Protein AF-A0A7J4FL75-F1 (afdb_monomer_lite)

pLDDT: mean 95.36, std 4.47, range [65.38, 98.5]

Foldseek 3Di:
DDWDWDADPVVRWIWTFADDPPHTFIDINNRTPADPPPDHRLRRLVVVLVVVPDDAEEAEAEQCVVNSNVVVSVPPPRYPYYDYHHPDPVD

Structure (mmCIF, N/CA/C/O backbone):
data_AF-A0A7J4FL75-F1
#
_entry.id   AF-A0A7J4FL75-F1
#
loop_
_atom_site.group_PDB
_atom_site.id
_atom_site.type_symbol
_atom_site.label_atom_id
_atom_site.label_alt_id
_atom_site.label_comp_id
_atom_site.label_asym_id
_atom_site.label_entity_id
_atom_site.label_seq_id
_atom_site.pdbx_PDB_ins_code
_atom_site.Cartn_x
_atom_site.Cartn_y
_atom_site.Cartn_z
_atom_site.occupancy
_atom_site.B_iso_or_equiv
_atom_site.auth_seq_id
_atom_site.auth_comp_id
_atom_site.auth_asym_id
_atom_site.auth_atom_id
_atom_site.pdbx_PDB_model_num
ATOM 1 N N . MET A 1 1 ? 21.380 12.183 -4.845 1.00 65.38 1 MET A N 1
ATOM 2 C CA . MET A 1 1 ? 20.283 11.597 -4.036 1.00 65.38 1 MET A CA 1
ATOM 3 C C . MET A 1 1 ? 20.176 10.134 -4.438 1.00 65.38 1 MET A C 1
ATOM 5 O O . MET A 1 1 ? 20.312 9.876 -5.626 1.00 65.38 1 MET A O 1
ATOM 9 N N . VAL A 1 2 ? 20.045 9.201 -3.491 1.00 79.25 2 VAL A N 1
ATOM 10 C CA . VAL A 1 2 ? 20.137 7.755 -3.775 1.00 79.25 2 VAL A CA 1
ATOM 11 C C . VAL A 1 2 ? 18.852 7.264 -4.442 1.00 79.25 2 VAL A C 1
ATOM 13 O O . VAL A 1 2 ? 17.757 7.548 -3.960 1.00 79.25 2 VAL A O 1
ATOM 16 N N . GLU A 1 3 ? 18.994 6.559 -5.559 1.00 89.19 3 GLU A N 1
ATOM 17 C CA . GLU A 1 3 ? 17.897 5.892 -6.258 1.00 89.19 3 GLU A CA 1
ATOM 18 C C . GLU A 1 3 ? 17.719 4.486 -5.665 1.00 89.19 3 GLU A C 1
ATOM 20 O O . GLU A 1 3 ? 18.690 3.738 -5.567 1.00 89.19 3 GLU A O 1
ATOM 25 N N . ILE A 1 4 ? 16.498 4.130 -5.251 1.00 94.69 4 ILE A N 1
ATOM 26 C CA . ILE A 1 4 ? 16.187 2.801 -4.702 1.00 94.69 4 ILE A CA 1
ATOM 27 C C . ILE A 1 4 ? 15.477 2.002 -5.791 1.00 94.69 4 ILE A C 1
ATOM 29 O O . ILE A 1 4 ? 14.331 2.295 -6.141 1.00 94.69 4 ILE A O 1
ATOM 33 N N . LYS A 1 5 ? 16.177 1.013 -6.346 1.00 96.38 5 LYS A N 1
ATOM 34 C CA . LYS A 1 5 ? 15.660 0.117 -7.381 1.00 96.38 5 LYS A CA 1
ATOM 35 C C . LYS A 1 5 ? 16.371 -1.228 -7.342 1.00 96.38 5 LYS A C 1
ATOM 37 O O . LYS A 1 5 ? 17.554 -1.278 -7.009 1.00 96.38 5 LYS A O 1
ATOM 42 N N . PHE A 1 6 ? 15.672 -2.289 -7.712 1.00 96.81 6 PHE A N 1
ATOM 43 C CA . PHE A 1 6 ? 16.247 -3.624 -7.846 1.00 96.81 6 PHE A CA 1
ATOM 44 C C . PHE A 1 6 ? 15.422 -4.468 -8.819 1.00 96.81 6 PHE A C 1
ATOM 46 O O . PHE A 1 6 ? 14.252 -4.189 -9.074 1.00 96.81 6 PHE A O 1
ATOM 53 N N . TYR A 1 7 ? 16.049 -5.499 -9.374 1.00 97.56 7 TYR A N 1
ATOM 54 C CA . TYR A 1 7 ? 15.354 -6.565 -10.083 1.00 97.56 7 TYR A CA 1
ATOM 55 C C . TYR A 1 7 ? 15.259 -7.774 -9.161 1.00 97.56 7 TYR A C 1
ATOM 57 O O . TYR A 1 7 ? 16.243 -8.123 -8.510 1.00 97.56 7 TYR A O 1
ATOM 65 N N . SER A 1 8 ? 14.088 -8.397 -9.100 1.00 97.12 8 SER A N 1
ATOM 66 C CA . SER A 1 8 ? 13.904 -9.641 -8.369 1.00 97.12 8 SER A CA 1
ATOM 67 C C . SER A 1 8 ? 13.947 -10.830 -9.308 1.00 97.12 8 SER A C 1
ATOM 69 O O . SER A 1 8 ? 13.108 -10.972 -10.199 1.00 97.12 8 SER A O 1
ATOM 71 N N . GLU A 1 9 ? 14.880 -11.739 -9.044 1.00 96.75 9 GLU A N 1
ATOM 72 C CA . GLU A 1 9 ? 14.937 -13.036 -9.717 1.00 96.75 9 GLU A CA 1
ATOM 73 C C . GLU A 1 9 ? 13.726 -13.918 -9.369 1.00 96.75 9 GLU A C 1
ATOM 75 O O . GLU A 1 9 ? 13.275 -14.712 -10.197 1.00 96.75 9 GLU A O 1
ATOM 80 N N . LYS A 1 10 ? 13.158 -13.756 -8.164 1.00 95.25 10 LYS A N 1
ATOM 81 C CA . LYS A 1 10 ? 12.020 -14.547 -7.673 1.00 95.25 10 LYS A CA 1
ATOM 82 C C . LYS A 1 10 ? 10.736 -14.183 -8.408 1.00 95.25 10 LYS A C 1
ATOM 84 O O . LYS A 1 10 ? 10.019 -15.065 -8.877 1.00 95.25 10 LYS A O 1
ATOM 89 N N . THR A 1 11 ? 10.431 -12.891 -8.497 1.00 95.12 11 THR A N 1
ATOM 90 C CA . THR A 1 11 ? 9.182 -12.405 -9.101 1.00 95.12 11 THR A CA 1
ATOM 91 C C . THR A 1 11 ? 9.336 -12.065 -10.583 1.00 95.12 11 THR A C 1
ATOM 93 O O . THR A 1 11 ? 8.327 -11.890 -11.269 1.00 95.12 11 THR A O 1
ATOM 96 N N . ARG A 1 12 ? 10.580 -12.018 -11.088 1.00 97.00 12 ARG A N 1
ATOM 97 C CA . ARG A 1 12 ? 10.957 -11.588 -12.44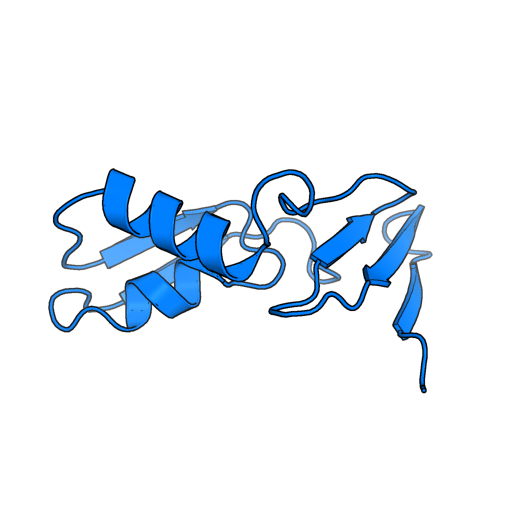6 1.00 97.00 12 ARG A CA 1
ATOM 98 C C . ARG A 1 12 ? 10.455 -10.188 -12.786 1.00 97.00 12 ARG A C 1
ATOM 100 O O . ARG A 1 12 ? 10.034 -9.913 -13.910 1.00 97.00 12 ARG A O 1
ATOM 107 N N . LYS A 1 13 ? 10.466 -9.304 -11.793 1.00 97.44 13 LYS A N 1
ATOM 108 C CA . LYS A 1 13 ? 9.983 -7.929 -11.903 1.00 97.44 13 LYS A CA 1
ATOM 109 C C . LYS A 1 13 ? 11.066 -6.950 -11.485 1.00 97.44 13 LYS A C 1
ATOM 111 O O . LYS A 1 13 ? 11.912 -7.236 -10.641 1.00 97.44 13 LYS A O 1
ATOM 116 N N . PHE A 1 14 ? 11.002 -5.765 -12.076 1.00 97.50 14 PHE A N 1
ATOM 117 C CA . PHE A 1 14 ? 11.831 -4.633 -11.690 1.00 97.50 14 PHE A CA 1
ATOM 118 C C . PHE A 1 14 ? 11.050 -3.696 -10.770 1.00 97.50 14 PHE A C 1
ATOM 120 O O . PHE A 1 14 ? 9.967 -3.248 -11.142 1.00 97.50 14 PHE A O 1
ATOM 127 N N . TYR A 1 15 ? 11.600 -3.376 -9.605 1.00 97.56 15 TYR A N 1
ATOM 128 C CA . TYR A 1 15 ? 10.990 -2.495 -8.614 1.00 97.56 15 TYR A CA 1
ATOM 129 C C . TYR A 1 15 ? 11.780 -1.201 -8.533 1.00 97.56 15 TYR A C 1
ATOM 131 O O . TYR A 1 15 ? 13.013 -1.203 -8.497 1.00 97.56 15 TYR A O 1
ATOM 139 N N . ARG A 1 16 ? 11.066 -0.080 -8.473 1.00 96.88 16 ARG A N 1
ATOM 140 C CA . ARG A 1 16 ? 11.671 1.238 -8.297 1.00 96.88 16 ARG A CA 1
ATOM 141 C C . ARG A 1 16 ? 10.812 2.091 -7.382 1.00 96.8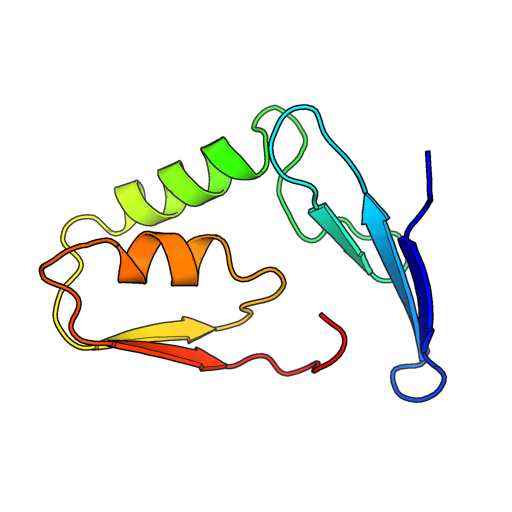8 16 ARG A C 1
ATOM 143 O O . ARG A 1 16 ? 9.631 2.302 -7.650 1.00 96.88 16 ARG A O 1
ATOM 150 N N . LEU A 1 17 ? 11.421 2.630 -6.330 1.00 96.69 17 LEU A N 1
ATOM 151 C CA . LEU A 1 17 ? 10.776 3.617 -5.474 1.00 96.69 17 LEU A CA 1
ATOM 152 C C . LEU A 1 17 ? 11.018 5.012 -6.054 1.00 96.69 17 LEU A C 1
ATOM 154 O O . LEU A 1 17 ? 12.142 5.518 -6.059 1.00 96.69 17 LEU A O 1
ATOM 158 N N . VAL A 1 18 ? 9.958 5.645 -6.549 1.00 95.62 18 VAL A N 1
ATOM 159 C CA . VAL A 1 18 ? 10.044 6.942 -7.221 1.00 95.62 18 VAL A CA 1
ATOM 160 C C . VAL A 1 18 ? 9.659 8.054 -6.257 1.00 95.62 18 VAL A C 1
ATOM 162 O O . VAL A 1 18 ? 8.537 8.115 -5.751 1.00 95.62 18 VAL A O 1
ATOM 165 N N . LYS A 1 19 ? 10.594 8.974 -6.011 1.00 94.50 19 LYS A N 1
ATOM 166 C CA . LYS A 1 19 ? 10.364 10.146 -5.164 1.00 94.50 19 LYS A CA 1
ATOM 167 C C . LYS A 1 19 ? 9.375 11.114 -5.823 1.00 94.50 19 LYS A C 1
ATOM 169 O O . LYS A 1 19 ? 9.487 11.421 -7.006 1.00 94.50 19 LYS A O 1
ATOM 174 N N . THR A 1 20 ? 8.473 11.675 -5.022 1.00 93.06 20 THR A N 1
ATOM 175 C CA . THR A 1 20 ? 7.620 12.809 -5.409 1.00 93.06 20 THR A CA 1
ATOM 176 C C . THR A 1 20 ? 7.845 13.998 -4.465 1.00 93.06 20 THR A C 1
ATOM 178 O O . THR A 1 20 ? 8.732 13.968 -3.608 1.00 93.06 20 THR A O 1
ATOM 181 N N . LYS A 1 21 ? 7.044 15.063 -4.609 1.00 92.75 21 LYS A N 1
ATOM 182 C CA . LYS A 1 21 ? 7.029 16.183 -3.655 1.00 92.75 21 LYS A CA 1
ATOM 183 C C . LYS A 1 21 ? 6.440 15.802 -2.288 1.00 92.75 21 LYS A C 1
ATOM 185 O O . LYS A 1 21 ? 6.746 16.478 -1.312 1.00 92.75 21 LYS A O 1
ATOM 190 N N . THR A 1 22 ? 5.597 14.769 -2.214 1.00 95.62 22 THR A N 1
ATOM 191 C CA . THR A 1 22 ? 4.925 14.336 -0.979 1.00 95.62 22 THR A CA 1
ATOM 192 C C . THR A 1 22 ? 5.438 12.969 -0.529 1.00 95.62 22 THR A C 1
ATOM 194 O O . THR A 1 22 ? 6.493 12.887 0.094 1.00 95.62 22 THR A O 1
ATOM 197 N N . TRP A 1 23 ? 4.709 11.897 -0.826 1.00 96.50 23 TRP A N 1
ATOM 198 C CA . TRP A 1 23 ? 5.105 10.517 -0.562 1.00 96.50 23 TRP A CA 1
ATOM 199 C C . TRP A 1 23 ? 5.554 9.856 -1.867 1.00 96.50 23 TRP A C 1
ATOM 201 O O . TRP A 1 23 ? 5.010 10.187 -2.926 1.00 96.50 23 TRP A O 1
ATOM 211 N N . PRO A 1 24 ? 6.575 8.982 -1.840 1.00 96.00 24 PRO A N 1
ATOM 212 C CA . PRO A 1 24 ? 6.997 8.277 -3.041 1.00 96.00 24 PRO A CA 1
ATOM 213 C C . PRO A 1 24 ? 5.881 7.364 -3.566 1.00 96.00 24 PRO A C 1
ATOM 215 O O . PRO A 1 24 ? 4.885 7.116 -2.894 1.00 96.00 24 PRO A O 1
ATOM 218 N N . TYR A 1 25 ? 6.050 6.854 -4.779 1.00 95.69 25 TYR A N 1
ATOM 219 C CA . TYR A 1 25 ? 5.246 5.741 -5.267 1.00 95.69 25 TYR A CA 1
ATOM 220 C C . TYR A 1 25 ? 6.141 4.580 -5.670 1.00 95.69 25 TYR A C 1
ATOM 222 O O . TYR A 1 25 ? 7.291 4.772 -6.068 1.00 95.69 25 TYR A O 1
ATOM 230 N N . LEU A 1 26 ? 5.590 3.374 -5.581 1.00 96.44 26 LEU A N 1
ATOM 231 C CA . LEU A 1 26 ? 6.216 2.179 -6.122 1.00 96.44 26 LEU A CA 1
ATOM 232 C C . LEU A 1 26 ? 5.900 2.054 -7.612 1.00 96.44 26 LEU A C 1
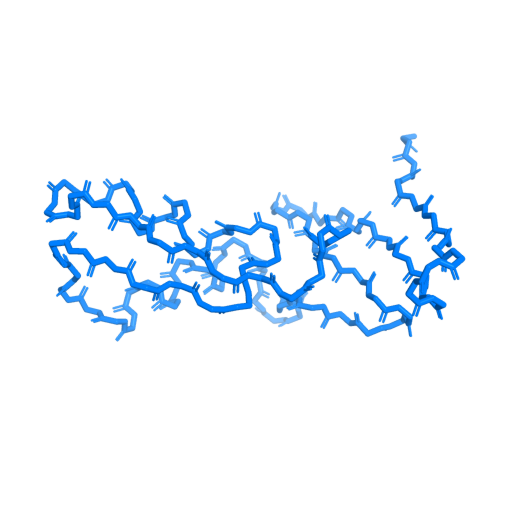ATOM 234 O O . LEU A 1 26 ? 4.751 2.226 -8.030 1.00 96.44 26 LEU A O 1
ATOM 238 N N . GLU A 1 27 ? 6.918 1.742 -8.399 1.00 96.69 27 GLU A N 1
ATOM 239 C CA . GLU A 1 27 ? 6.786 1.286 -9.773 1.00 96.69 27 GLU A CA 1
ATOM 240 C C . GLU A 1 27 ? 7.206 -0.181 -9.862 1.00 96.69 27 GLU A C 1
ATOM 242 O O . GLU A 1 27 ? 8.260 -0.552 -9.342 1.00 96.69 27 GLU A O 1
ATOM 247 N N . ILE A 1 28 ? 6.389 -0.994 -10.534 1.00 97.19 28 ILE A N 1
ATOM 248 C CA . ILE A 1 28 ? 6.655 -2.412 -10.781 1.00 97.19 28 ILE A CA 1
ATOM 249 C C . ILE A 1 28 ? 6.653 -2.630 -12.291 1.00 97.19 28 ILE A C 1
ATOM 251 O O . ILE A 1 28 ? 5.630 -2.473 -12.952 1.00 97.19 28 ILE A O 1
ATOM 255 N N . SER A 1 29 ? 7.809 -2.988 -12.846 1.00 97.19 29 SER A N 1
ATOM 256 C CA . SER A 1 29 ? 8.025 -3.219 -14.282 1.00 97.19 29 SER A CA 1
ATOM 257 C C . SER A 1 29 ? 7.508 -2.072 -15.164 1.00 97.19 29 SER A C 1
ATOM 259 O O . SER A 1 29 ? 6.857 -2.296 -16.179 1.00 97.19 29 SER A O 1
ATOM 261 N N . GLY A 1 30 ? 7.768 -0.828 -14.750 1.00 95.44 30 GLY A N 1
ATOM 262 C CA . GLY A 1 30 ? 7.339 0.380 -15.464 1.00 95.44 30 GLY A CA 1
ATOM 263 C C . GLY A 1 30 ? 5.911 0.849 -15.157 1.00 95.44 30 GLY A C 1
ATOM 264 O O . GLY A 1 30 ? 5.528 1.936 -15.587 1.00 95.44 30 GLY A O 1
ATOM 265 N N . ILE A 1 31 ? 5.123 0.082 -14.395 1.00 95.88 31 ILE A N 1
ATOM 266 C CA . ILE A 1 31 ? 3.747 0.441 -14.031 1.00 95.88 31 ILE A CA 1
ATOM 267 C C . ILE A 1 31 ? 3.720 1.144 -12.676 1.00 95.88 31 ILE A C 1
ATOM 269 O O . ILE A 1 31 ? 4.213 0.620 -11.677 1.00 95.88 31 ILE A O 1
ATOM 273 N N . ARG A 1 32 ? 3.114 2.335 -12.629 1.00 95.12 32 ARG A N 1
ATOM 274 C CA . ARG A 1 32 ? 2.932 3.101 -11.388 1.00 95.12 32 ARG A CA 1
ATOM 275 C C . ARG A 1 32 ? 1.843 2.460 -10.531 1.00 95.12 32 ARG A C 1
ATOM 277 O O . ARG A 1 32 ? 0.701 2.359 -10.968 1.00 95.12 32 ARG A O 1
ATOM 284 N N . MET A 1 33 ? 2.174 2.113 -9.290 1.00 95.44 33 MET A N 1
ATOM 285 C CA . MET A 1 33 ? 1.232 1.470 -8.363 1.00 95.44 33 MET A CA 1
ATOM 286 C C . MET A 1 33 ? 0.397 2.465 -7.551 1.00 95.44 33 MET A C 1
ATOM 288 O O . MET A 1 33 ? -0.614 2.094 -6.967 1.00 95.44 33 MET A O 1
ATOM 292 N N . HIS A 1 34 ? 0.806 3.736 -7.503 1.00 94.62 34 HIS A N 1
ATOM 293 C CA . HIS A 1 34 ? 0.063 4.794 -6.819 1.00 94.62 34 HIS A CA 1
ATOM 294 C C . HIS A 1 34 ? -0.256 5.924 -7.787 1.00 94.62 34 HIS A C 1
ATOM 296 O O . HIS A 1 34 ? 0.495 6.200 -8.728 1.00 94.62 34 HIS A O 1
ATOM 302 N N . ARG A 1 35 ? -1.355 6.629 -7.511 1.00 91.62 35 ARG A N 1
ATOM 303 C CA . ARG A 1 35 ? -1.690 7.848 -8.234 1.00 91.62 35 ARG A CA 1
ATOM 304 C C . ARG A 1 35 ? -0.643 8.917 -7.922 1.00 91.62 35 ARG A C 1
ATOM 306 O O . ARG A 1 35 ? -0.416 9.254 -6.766 1.00 91.62 35 ARG A O 1
ATOM 313 N N . ALA A 1 36 ? 0.007 9.414 -8.966 1.00 87.69 36 ALA A N 1
ATOM 314 C CA . ALA A 1 36 ? 1.017 10.468 -8.878 1.00 87.69 36 ALA A CA 1
ATOM 315 C C . ALA A 1 36 ? 0.807 11.565 -9.935 1.00 87.69 36 ALA A C 1
ATOM 317 O O . ALA A 1 36 ? 1.654 12.439 -10.108 1.00 87.69 36 ALA A O 1
ATOM 318 N N . GLU A 1 37 ? -0.319 11.506 -10.646 1.00 87.62 37 GLU A N 1
ATOM 319 C CA . GLU A 1 37 ? -0.711 12.441 -11.693 1.00 87.62 37 GLU A CA 1
ATOM 320 C C . GLU A 1 37 ? -2.087 13.021 -11.358 1.00 87.62 37 GLU A C 1
ATOM 322 O O . GLU A 1 37 ? -2.998 12.294 -10.939 1.00 87.62 37 GLU A O 1
ATOM 327 N N . ALA A 1 38 ? -2.207 14.347 -11.475 1.00 90.75 38 ALA A N 1
ATOM 328 C CA . ALA A 1 38 ? -3.306 15.190 -10.985 1.00 90.75 38 ALA A CA 1
ATOM 329 C C . ALA A 1 38 ? -3.547 15.166 -9.458 1.00 90.75 38 ALA A C 1
ATOM 331 O O . ALA A 1 38 ? -3.925 16.185 -8.888 1.00 90.75 38 ALA A O 1
ATOM 332 N N . VAL A 1 39 ? -3.302 14.039 -8.787 1.00 93.69 39 VAL A N 1
ATOM 333 C CA . VAL A 1 39 ? -3.374 13.875 -7.331 1.00 93.69 39 VAL A CA 1
ATOM 334 C C . VAL A 1 39 ? -2.118 13.146 -6.878 1.00 93.69 39 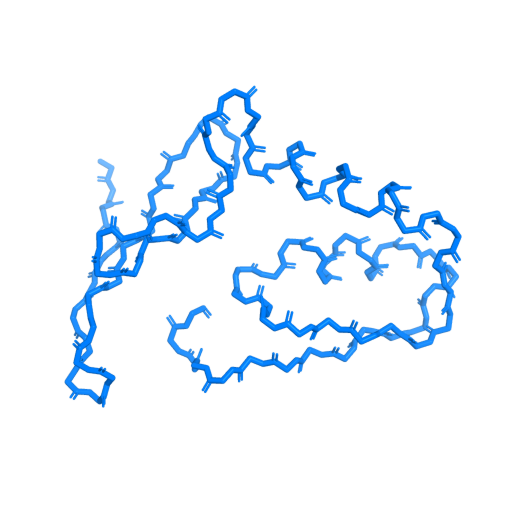VAL A C 1
ATOM 336 O O . VAL A 1 39 ? -1.740 12.128 -7.459 1.00 93.69 39 VAL A O 1
ATOM 339 N N . ASP A 1 40 ? -1.448 13.691 -5.868 1.00 95.94 40 ASP A N 1
ATOM 340 C CA . ASP A 1 40 ? -0.229 13.105 -5.322 1.00 95.94 40 ASP A CA 1
ATOM 341 C C . ASP A 1 40 ? -0.531 11.896 -4.408 1.00 95.94 40 ASP A C 1
ATOM 343 O O . ASP A 1 40 ? -1.635 11.815 -3.853 1.00 95.94 40 ASP A O 1
ATOM 347 N N . PRO A 1 41 ? 0.439 10.986 -4.178 1.00 96.69 41 PRO A N 1
ATOM 348 C CA . PRO A 1 41 ? 0.184 9.740 -3.449 1.00 96.69 41 PRO A CA 1
ATOM 349 C C . PRO A 1 41 ? -0.362 9.933 -2.028 1.00 96.69 41 PRO A C 1
ATOM 351 O O . PRO A 1 41 ? -1.177 9.137 -1.560 1.00 96.69 41 PRO A O 1
ATOM 354 N N . LYS A 1 42 ? 0.047 11.008 -1.337 1.00 97.44 42 LYS A N 1
ATOM 355 C CA . LYS A 1 42 ? -0.443 11.319 0.012 1.00 97.44 42 LYS A CA 1
ATOM 356 C C . LYS A 1 42 ? -1.906 11.741 -0.024 1.00 97.44 42 LY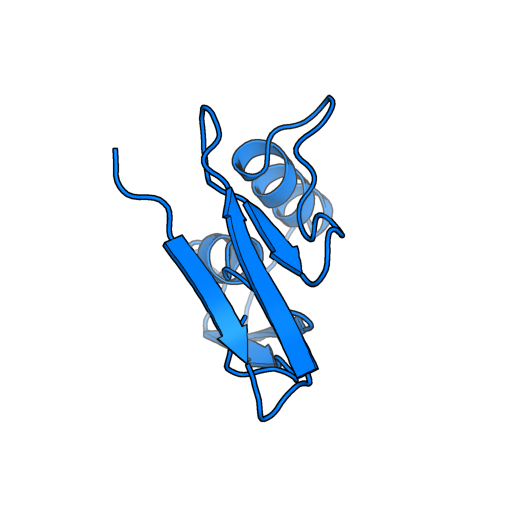S A C 1
ATOM 358 O O . LYS A 1 42 ? -2.710 11.223 0.751 1.00 97.44 42 LYS A O 1
ATOM 363 N N . THR A 1 43 ? -2.250 12.683 -0.899 1.00 97.44 43 THR A N 1
ATOM 364 C CA . THR A 1 43 ? -3.631 13.166 -1.031 1.00 97.44 43 THR A CA 1
ATOM 365 C C . THR A 1 43 ? -4.562 12.044 -1.479 1.00 97.44 43 THR A C 1
ATOM 367 O O . THR A 1 43 ? -5.641 11.895 -0.912 1.00 97.44 43 THR A O 1
ATOM 370 N N . ASP A 1 44 ? -4.127 11.207 -2.421 1.00 97.06 44 ASP A N 1
ATOM 371 C CA . ASP A 1 44 ? -4.888 10.048 -2.892 1.00 97.06 44 ASP A CA 1
ATOM 372 C C . ASP A 1 44 ? -5.203 9.057 -1.756 1.00 97.06 44 ASP A C 1
ATOM 374 O O . ASP A 1 44 ? -6.361 8.679 -1.566 1.00 97.06 44 ASP A O 1
ATOM 378 N N . ALA A 1 45 ? -4.212 8.709 -0.925 1.00 97.25 45 ALA A N 1
ATOM 379 C CA . ALA A 1 45 ? -4.420 7.834 0.230 1.00 97.25 45 ALA A CA 1
ATOM 380 C C . ALA A 1 45 ? -5.404 8.433 1.255 1.00 97.25 45 ALA A C 1
ATOM 382 O O . ALA A 1 45 ? -6.280 7.734 1.767 1.00 97.25 45 ALA A O 1
ATOM 383 N N . VAL A 1 46 ? -5.311 9.741 1.523 1.00 97.31 46 VAL A N 1
ATOM 384 C CA . VAL A 1 46 ? -6.251 10.444 2.413 1.00 97.31 46 VAL A CA 1
ATOM 385 C C . VAL A 1 46 ? -7.669 10.443 1.838 1.00 97.31 46 VAL A C 1
ATOM 387 O O . VAL A 1 46 ? -8.624 10.227 2.583 1.00 97.31 46 VAL A O 1
ATOM 390 N N . LEU A 1 47 ? -7.826 10.673 0.532 1.00 97.44 47 LEU A N 1
ATOM 391 C CA . LEU A 1 47 ? -9.130 10.651 -0.132 1.00 97.44 47 LEU A CA 1
ATOM 392 C C . LEU A 1 47 ? -9.766 9.260 -0.084 1.00 97.44 47 LEU A C 1
ATOM 394 O O . LEU A 1 47 ? -10.958 9.168 0.194 1.00 97.44 47 LEU A O 1
ATOM 398 N N . LYS A 1 48 ? -8.982 8.190 -0.264 1.00 95.94 48 LYS A N 1
ATOM 399 C CA . LYS A 1 48 ? -9.459 6.806 -0.116 1.00 95.94 48 LYS A CA 1
ATOM 400 C C . LYS A 1 48 ? -10.021 6.546 1.278 1.00 95.94 48 LYS A C 1
ATOM 402 O O . LYS A 1 48 ? -11.145 6.075 1.398 1.00 95.94 48 LYS A O 1
ATOM 407 N N . ILE A 1 49 ? -9.290 6.926 2.328 1.00 96.75 49 ILE A N 1
ATOM 408 C CA . ILE A 1 49 ? -9.775 6.770 3.708 1.00 96.75 49 ILE A CA 1
ATOM 409 C C . ILE A 1 49 ? -11.036 7.599 3.958 1.00 96.75 49 ILE A C 1
ATOM 411 O O . ILE A 1 49 ? -11.986 7.096 4.550 1.00 96.75 49 ILE A O 1
ATOM 415 N N . LYS A 1 50 ? -11.092 8.842 3.465 1.00 96.62 50 LYS A N 1
ATOM 416 C CA . LYS A 1 50 ? -12.302 9.671 3.577 1.00 96.62 50 LYS A CA 1
ATOM 417 C C . LYS A 1 50 ? -13.503 9.049 2.862 1.00 96.62 50 LYS A C 1
ATOM 419 O O . LYS A 1 50 ? -14.606 9.111 3.394 1.00 96.62 50 LYS A O 1
ATOM 424 N N . ALA A 1 51 ? -13.296 8.453 1.689 1.00 97.25 51 ALA A N 1
ATOM 425 C CA . ALA A 1 51 ? -14.354 7.816 0.909 1.00 97.25 51 ALA A CA 1
ATOM 426 C C . ALA A 1 51 ? -14.948 6.580 1.606 1.00 97.25 51 ALA A C 1
ATOM 428 O O . ALA A 1 51 ? -16.132 6.307 1.434 1.00 97.25 51 ALA A O 1
ATOM 429 N N . LEU A 1 52 ? -14.164 5.871 2.429 1.00 94.69 52 LEU A N 1
ATOM 430 C CA . LEU A 1 52 ? -14.659 4.768 3.266 1.00 94.69 52 LEU A CA 1
ATOM 431 C C . LEU A 1 52 ? -15.573 5.244 4.412 1.00 94.69 52 LEU A C 1
ATOM 433 O O . LEU A 1 52 ? -16.302 4.442 4.993 1.00 94.69 52 LEU A O 1
ATOM 437 N N . GLY A 1 53 ? -15.554 6.536 4.749 1.00 93.12 53 GLY A N 1
ATOM 438 C CA . GLY A 1 53 ? -16.386 7.110 5.799 1.00 93.12 53 GLY A CA 1
ATOM 439 C C . GLY A 1 53 ? -15.965 6.664 7.202 1.00 93.12 53 GLY A C 1
ATOM 440 O O . GLY A 1 53 ? -14.818 6.838 7.615 1.00 93.12 53 GLY A O 1
ATOM 441 N N . ASN A 1 54 ? -16.914 6.139 7.978 1.00 94.06 54 ASN A N 1
ATOM 442 C CA . ASN A 1 54 ? -16.684 5.755 9.370 1.00 94.06 54 ASN A CA 1
ATOM 443 C C . ASN A 1 54 ? -16.103 4.341 9.476 1.00 94.06 54 ASN A C 1
ATOM 445 O O . ASN A 1 54 ? -16.842 3.368 9.603 1.00 94.06 54 ASN A O 1
ATOM 449 N N . ILE A 1 55 ? -14.775 4.247 9.486 1.00 97.00 55 ILE A N 1
ATOM 450 C CA . ILE A 1 55 ? -14.046 3.010 9.789 1.00 97.00 55 ILE A CA 1
ATOM 451 C C . ILE A 1 55 ? -13.926 2.791 11.305 1.00 97.00 55 ILE A C 1
ATOM 453 O O . ILE A 1 55 ? -13.737 3.736 12.072 1.00 97.00 55 ILE A O 1
ATOM 457 N N . TYR A 1 56 ? -14.056 1.540 11.750 1.00 98.00 56 TYR A N 1
ATOM 458 C CA . TYR A 1 56 ? -13.936 1.141 13.155 1.00 98.00 56 TYR A CA 1
ATOM 459 C C . TYR A 1 56 ? -13.651 -0.363 13.281 1.00 98.00 56 TYR A C 1
ATOM 461 O O . TYR A 1 56 ? -13.797 -1.118 12.322 1.00 98.00 56 TYR A O 1
ATOM 469 N N . GLY A 1 57 ? -13.251 -0.815 14.472 1.00 98.25 57 GLY A N 1
ATOM 470 C CA . GLY A 1 57 ? -13.031 -2.232 14.754 1.00 98.25 57 GLY A CA 1
ATOM 471 C C . GLY A 1 57 ? -11.827 -2.804 14.004 1.00 98.25 57 GLY A C 1
ATOM 472 O O . GLY A 1 57 ? -10.729 -2.251 14.075 1.00 98.25 57 GLY A O 1
ATOM 473 N N . THR A 1 58 ? -12.004 -3.941 13.335 1.00 98.38 58 THR A N 1
ATOM 474 C CA . THR A 1 58 ? -10.951 -4.568 12.526 1.00 98.38 58 THR A CA 1
ATOM 475 C C . THR A 1 58 ? -11.149 -4.225 11.056 1.00 98.38 58 THR A C 1
ATOM 477 O O . THR A 1 58 ? -12.193 -4.526 10.490 1.00 98.38 58 THR A O 1
ATOM 480 N N . VAL A 1 59 ? -10.135 -3.616 10.444 1.00 98.12 59 VAL A N 1
ATOM 481 C CA . VAL A 1 59 ? -10.129 -3.235 9.025 1.00 98.12 59 VAL A CA 1
ATOM 482 C C . VAL A 1 59 ? -9.255 -4.214 8.248 1.00 98.12 59 VAL A C 1
ATOM 484 O O . VAL A 1 59 ? -8.168 -4.557 8.708 1.00 98.12 59 VAL A O 1
ATOM 487 N N . LEU A 1 60 ? -9.719 -4.650 7.078 1.00 97.75 60 LEU A N 1
ATOM 488 C CA . LEU A 1 60 ? -8.942 -5.445 6.129 1.00 97.75 60 LEU A CA 1
ATOM 489 C C . LEU A 1 60 ? -8.459 -4.541 4.990 1.00 97.75 60 LEU A C 1
ATOM 491 O O . LEU A 1 60 ? -9.266 -3.866 4.355 1.00 97.75 60 LEU A O 1
ATOM 495 N N . ASP A 1 61 ? -7.158 -4.551 4.737 1.00 97.62 61 ASP A N 1
ATOM 496 C CA . ASP A 1 61 ? -6.501 -3.888 3.614 1.00 97.62 61 ASP A CA 1
ATOM 497 C C . ASP A 1 61 ? -5.855 -4.971 2.734 1.00 97.62 61 ASP A C 1
ATOM 499 O O . ASP A 1 61 ? -5.093 -5.810 3.213 1.00 97.62 61 ASP A O 1
ATOM 503 N N . ILE A 1 62 ? -6.227 -5.009 1.457 1.00 96.88 62 ILE A N 1
ATOM 504 C CA . ILE A 1 62 ? -5.707 -5.960 0.465 1.00 96.88 62 ILE A CA 1
ATOM 505 C C . ILE A 1 62 ? -4.937 -5.149 -0.576 1.00 96.88 62 ILE A C 1
ATOM 507 O O . ILE A 1 62 ? -5.389 -4.064 -0.941 1.00 96.88 62 ILE A O 1
ATOM 511 N N . CYS A 1 63 ? -3.824 -5.693 -1.078 1.00 94.31 63 CYS A N 1
ATOM 512 C CA . CYS A 1 63 ? -2.891 -4.993 -1.974 1.00 94.31 63 CYS A CA 1
ATOM 513 C C . CYS A 1 63 ? -2.186 -3.820 -1.276 1.00 94.31 63 CYS A C 1
ATOM 515 O O . CYS A 1 63 ? -2.152 -2.697 -1.784 1.00 94.31 63 CYS A O 1
ATOM 517 N N . THR A 1 64 ? -1.670 -4.085 -0.077 1.00 95.06 64 THR A N 1
ATOM 518 C CA . THR A 1 64 ? -1.087 -3.099 0.834 1.00 95.06 64 THR A CA 1
ATOM 519 C C . THR A 1 64 ? 0.019 -2.261 0.201 1.00 95.06 64 THR A C 1
ATOM 521 O O . THR A 1 64 ? 0.064 -1.052 0.455 1.00 95.06 64 THR A O 1
ATOM 524 N N . GLY A 1 65 ? 0.891 -2.859 -0.621 1.00 94.44 65 GLY A N 1
ATOM 525 C CA . GLY A 1 65 ? 2.087 -2.196 -1.155 1.00 94.44 65 GLY A CA 1
ATOM 526 C C . GLY A 1 65 ? 2.825 -1.376 -0.085 1.00 94.44 65 GLY A C 1
ATOM 527 O O . GLY A 1 65 ? 3.065 -1.845 1.024 1.00 94.44 65 GLY A O 1
ATOM 528 N N . LEU A 1 66 ? 3.050 -0.080 -0.348 1.00 95.88 66 LEU A N 1
ATOM 529 C CA . LEU A 1 66 ? 3.729 0.834 0.590 1.00 95.88 66 LEU A CA 1
ATOM 530 C C . LEU A 1 66 ? 2.934 1.157 1.877 1.00 95.88 66 LEU A C 1
ATOM 532 O O . LEU A 1 66 ? 3.411 1.910 2.730 1.00 95.88 66 LEU A O 1
ATOM 536 N N . GLY A 1 67 ? 1.708 0.646 2.023 1.00 96.88 67 GLY A N 1
ATOM 537 C CA . GLY A 1 67 ? 0.944 0.657 3.272 1.00 96.88 67 GLY A CA 1
ATOM 538 C C . GLY A 1 67 ? 0.273 1.982 3.633 1.00 96.88 67 GLY A C 1
ATOM 539 O O . GLY A 1 67 ? -0.176 2.151 4.767 1.00 96.88 67 GLY A O 1
ATOM 540 N N . TYR A 1 68 ? 0.177 2.947 2.714 1.00 97.38 68 TYR A N 1
ATOM 541 C CA . TYR A 1 68 ? -0.340 4.287 3.026 1.00 97.38 68 TYR A CA 1
ATOM 542 C C . TYR A 1 68 ? -1.778 4.279 3.550 1.00 97.38 68 TYR A C 1
ATOM 544 O O . TYR A 1 68 ? -2.069 4.951 4.541 1.00 97.38 68 TYR A O 1
ATOM 552 N N . THR A 1 69 ? -2.671 3.516 2.920 1.00 97.06 69 THR A N 1
ATOM 553 C CA . THR A 1 69 ? -4.061 3.365 3.370 1.00 97.06 69 THR A CA 1
ATOM 554 C C . THR A 1 69 ? -4.130 2.640 4.706 1.00 97.06 69 THR A C 1
ATOM 556 O O . THR A 1 69 ? -4.745 3.161 5.634 1.00 97.06 69 THR A O 1
ATOM 559 N N . ALA A 1 70 ? -3.436 1.509 4.849 1.00 97.94 70 ALA A N 1
ATOM 560 C CA . ALA A 1 70 ? -3.390 0.738 6.089 1.00 97.94 70 ALA A CA 1
ATOM 561 C C . ALA A 1 70 ? -2.901 1.576 7.285 1.00 97.94 70 ALA A C 1
ATOM 563 O O . ALA A 1 70 ? -3.538 1.597 8.340 1.00 97.94 70 ALA A O 1
ATOM 564 N N . ILE A 1 71 ? -1.816 2.339 7.111 1.00 98.06 71 ILE A N 1
ATOM 565 C CA . ILE A 1 71 ? -1.267 3.225 8.147 1.00 98.06 71 ILE A CA 1
ATOM 566 C C . ILE A 1 71 ? -2.256 4.337 8.500 1.00 98.06 71 ILE A C 1
ATOM 568 O O . ILE A 1 71 ? -2.433 4.653 9.676 1.00 98.06 71 ILE A O 1
ATOM 572 N N . LEU A 1 72 ? -2.896 4.958 7.506 1.00 97.94 72 LEU A N 1
ATOM 573 C CA . LEU A 1 72 ? -3.886 6.003 7.762 1.00 97.94 72 LEU A CA 1
ATOM 574 C C . LEU A 1 72 ? -5.131 5.453 8.470 1.00 97.94 72 LEU A C 1
ATOM 576 O O . LEU A 1 72 ? -5.614 6.098 9.397 1.00 97.94 72 LEU A O 1
ATOM 580 N N . ALA A 1 73 ? -5.607 4.262 8.099 1.00 98.06 73 ALA A N 1
ATOM 581 C CA . ALA A 1 73 ? -6.710 3.589 8.780 1.00 98.06 73 ALA A CA 1
ATOM 582 C C . ALA A 1 73 ? -6.364 3.277 10.244 1.00 98.06 73 ALA A C 1
ATOM 584 O O . ALA A 1 73 ? -7.158 3.553 11.139 1.00 98.06 73 ALA A O 1
ATOM 585 N N . ALA A 1 74 ? -5.147 2.789 10.505 1.00 98.06 74 ALA A N 1
ATOM 586 C CA . ALA A 1 74 ? -4.666 2.478 11.852 1.00 98.06 74 ALA A CA 1
ATOM 587 C C . ALA A 1 74 ? -4.542 3.707 12.773 1.00 98.06 74 ALA A C 1
ATOM 589 O O . ALA A 1 74 ? -4.424 3.553 13.987 1.00 98.06 74 ALA A O 1
ATOM 590 N N . ARG A 1 75 ? -4.554 4.930 12.223 1.00 97.25 75 ARG A N 1
ATOM 591 C CA . ARG A 1 75 ? -4.536 6.174 13.011 1.00 97.25 75 ARG A CA 1
ATOM 592 C C . ARG A 1 75 ? -5.913 6.585 13.530 1.00 97.25 75 ARG A C 1
ATOM 594 O O . ARG A 1 75 ? -5.977 7.448 14.407 1.00 97.25 75 ARG A O 1
ATOM 601 N N . ASP A 1 76 ? -7.004 6.021 13.011 1.00 97.06 76 ASP A N 1
ATOM 602 C CA . ASP A 1 76 ? -8.338 6.282 13.552 1.00 97.06 76 ASP A CA 1
ATOM 603 C C . ASP A 1 76 ? -8.496 5.559 14.896 1.00 97.06 76 ASP A C 1
ATOM 605 O O . ASP A 1 76 ? -8.349 4.343 14.988 1.00 97.06 76 ASP A O 1
ATOM 609 N N . LYS A 1 77 ? -8.832 6.304 15.952 1.00 97.25 77 LYS A N 1
ATOM 610 C CA . LYS A 1 77 ? -8.970 5.772 17.319 1.00 97.25 77 LYS A CA 1
ATOM 611 C C . LYS A 1 77 ? -10.046 4.690 17.450 1.00 97.25 77 LYS A C 1
ATOM 613 O O . LYS A 1 77 ? -10.039 3.944 18.424 1.00 97.25 77 LYS A O 1
ATOM 618 N N . ARG A 1 78 ? -10.995 4.630 16.513 1.00 97.88 78 ARG A N 1
ATOM 619 C CA . ARG A 1 78 ? -12.060 3.619 16.480 1.00 97.88 78 ARG A CA 1
ATOM 620 C C . ARG A 1 78 ? -11.580 2.308 15.863 1.00 97.88 78 ARG A C 1
ATOM 622 O O . ARG A 1 78 ? -12.230 1.280 16.054 1.00 97.88 78 ARG A O 1
ATOM 629 N N . VAL A 1 79 ? -10.474 2.327 15.119 1.00 98.31 79 VAL A N 1
ATOM 630 C CA . VAL A 1 79 ? -9.862 1.139 14.522 1.00 98.31 79 VAL A CA 1
ATOM 631 C C . VAL A 1 79 ? -8.992 0.452 15.572 1.00 98.31 79 VAL A C 1
ATOM 633 O O . VAL A 1 79 ? -8.008 0.991 16.064 1.00 98.31 79 VAL A O 1
ATOM 636 N N . ARG A 1 80 ? -9.365 -0.779 15.917 1.00 98.50 80 ARG A N 1
ATOM 637 C CA . ARG A 1 80 ? -8.653 -1.647 16.860 1.00 98.50 80 ARG A CA 1
ATOM 638 C C . ARG A 1 80 ? -7.428 -2.304 16.224 1.00 98.50 80 ARG A C 1
ATOM 640 O O . ARG A 1 80 ? -6.437 -2.541 16.908 1.00 98.50 80 ARG A O 1
ATOM 647 N N . ARG A 1 81 ? -7.526 -2.694 14.950 1.00 98.38 81 ARG A N 1
ATOM 648 C CA . ARG A 1 81 ? -6.456 -3.370 14.199 1.00 98.38 81 ARG A CA 1
ATOM 649 C C . ARG A 1 81 ? -6.701 -3.242 12.702 1.00 98.38 81 ARG A C 1
ATOM 651 O O . ARG A 1 81 ? -7.843 -3.358 12.266 1.00 98.38 81 ARG A O 1
ATOM 658 N N . VAL A 1 82 ? -5.625 -3.104 11.937 1.00 98.50 82 VAL A N 1
ATOM 659 C CA . VAL A 1 82 ? -5.637 -3.294 10.485 1.00 98.50 82 VAL A CA 1
ATOM 660 C C . VAL A 1 82 ? -4.952 -4.620 10.171 1.00 98.50 82 VAL A C 1
ATOM 662 O O . VAL A 1 82 ? -3.881 -4.900 10.707 1.00 98.50 82 VAL A O 1
ATOM 665 N N . VAL A 1 83 ? -5.597 -5.455 9.364 1.00 98.50 83 VAL A N 1
ATOM 666 C CA . VAL A 1 83 ? -5.037 -6.693 8.819 1.00 98.50 83 VAL A CA 1
ATOM 667 C C . VAL A 1 83 ? -4.719 -6.432 7.358 1.00 98.50 83 VAL A C 1
ATOM 669 O O . VAL A 1 83 ? -5.597 -6.019 6.609 1.00 98.50 83 VAL A O 1
ATOM 672 N N . THR A 1 84 ? -3.470 -6.657 6.974 1.00 98.12 84 THR A N 1
ATOM 673 C CA . THR A 1 84 ? -2.969 -6.431 5.618 1.00 98.12 84 THR A CA 1
ATOM 674 C C . THR A 1 84 ? -2.704 -7.759 4.928 1.00 98.12 84 THR A C 1
ATOM 676 O O . THR A 1 84 ? -2.118 -8.655 5.540 1.00 98.12 84 THR A O 1
ATOM 679 N N . ILE A 1 85 ? -3.097 -7.883 3.662 1.00 97.88 85 ILE A N 1
ATOM 680 C CA . ILE A 1 85 ? -2.737 -9.020 2.811 1.00 97.88 85 ILE A CA 1
ATOM 681 C C . ILE A 1 85 ? -2.113 -8.479 1.528 1.00 97.88 85 ILE A C 1
ATOM 683 O O . ILE A 1 85 ? -2.788 -7.872 0.694 1.00 97.88 85 ILE A O 1
ATOM 687 N N . GLU A 1 86 ? -0.824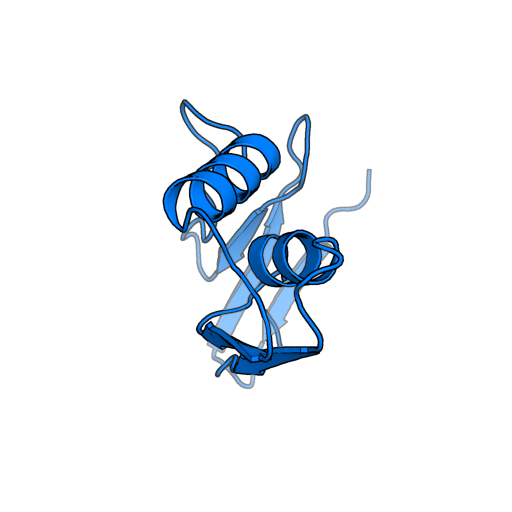 -8.752 1.364 1.00 96.62 86 GLU A N 1
ATOM 688 C CA . GLU A 1 86 ? -0.064 -8.475 0.153 1.00 96.62 86 GLU A CA 1
ATOM 689 C C . GLU A 1 86 ? 0.477 -9.794 -0.395 1.00 96.62 86 GLU A C 1
ATOM 691 O O . GLU A 1 86 ? 0.959 -10.647 0.351 1.00 96.62 86 GLU A O 1
ATOM 696 N N . LYS A 1 87 ? 0.337 -9.987 -1.706 1.00 95.31 87 LYS A N 1
ATOM 697 C CA . LYS A 1 87 ? 0.788 -11.207 -2.374 1.00 95.31 87 LYS A CA 1
ATOM 698 C C . LYS A 1 87 ? 2.308 -11.224 -2.516 1.00 95.31 87 LYS A C 1
ATOM 700 O O . LYS A 1 87 ? 2.902 -12.300 -2.551 1.00 95.31 87 LYS A O 1
ATOM 705 N N . ASP A 1 88 ? 2.901 -10.051 -2.683 1.00 93.44 88 ASP A N 1
ATOM 706 C CA . ASP A 1 88 ? 4.296 -9.876 -3.055 1.00 93.44 88 ASP A CA 1
ATOM 707 C C . ASP A 1 88 ? 5.077 -9.182 -1.931 1.00 93.44 88 ASP A C 1
ATOM 709 O O . ASP A 1 88 ? 4.927 -7.987 -1.699 1.00 93.44 88 ASP A O 1
ATOM 713 N N . GLU A 1 89 ? 5.916 -9.934 -1.218 1.00 91.88 89 GLU A N 1
ATOM 714 C CA . GLU A 1 89 ? 6.699 -9.428 -0.076 1.00 91.88 89 GLU A CA 1
ATOM 715 C C . GLU A 1 89 ? 7.741 -8.359 -0.454 1.00 91.88 89 GLU A C 1
ATOM 717 O O . GLU A 1 89 ? 8.306 -7.714 0.424 1.00 91.88 89 GLU A O 1
ATOM 722 N N . GLU A 1 90 ? 8.011 -8.186 -1.751 1.00 90.44 90 GLU A N 1
ATOM 723 C CA . GLU A 1 90 ? 8.949 -7.193 -2.280 1.00 90.44 90 GLU A CA 1
ATOM 724 C C . GLU A 1 90 ? 8.300 -5.820 -2.537 1.00 90.44 90 GLU A C 1
ATOM 726 O O . GLU A 1 90 ? 8.989 -4.895 -2.982 1.00 90.44 90 GLU A O 1
ATOM 731 N N . THR A 1 91 ? 6.987 -5.693 -2.292 1.00 82.94 91 THR A N 1
ATOM 732 C CA . THR A 1 91 ? 6.204 -4.456 -2.493 1.00 82.94 91 THR A CA 1
ATOM 733 C C . THR A 1 91 ? 5.995 -3.620 -1.239 1.00 82.94 91 THR A C 1
ATOM 735 O O . THR A 1 91 ? 6.047 -4.175 -0.121 1.00 82.94 91 THR A O 1
#

Secondary structure (DSSP, 8-state):
---EEEEETTTTEEEEEE--SSS-EEEETTEESS--SSS-HHHHHHHHHHHT-S--EEEEEES-TT-HHHHHHHTSTTEEEEEEE-S-TT-

Sequence (91 aa):
MVEIKFYSEKTRKFYRLVKTKTWPYLEISGIRMHRAEAVDPKTDAVLKIKALGNIYGTVLDICTGLGYTAILAARDKRVRRVVTIEKDEET

Radius of gyration: 14.37 Å; chains: 1; bounding box: 37×31×33 Å